Protein AF-A0A524I138-F1 (afdb_monomer_lite)

Structure (mmCIF, N/CA/C/O backbone):
data_AF-A0A524I138-F1
#
_entry.id   AF-A0A524I138-F1
#
loop_
_atom_site.group_PDB
_atom_site.id
_atom_site.type_symbol
_atom_site.label_atom_id
_atom_site.label_alt_id
_atom_site.label_comp_id
_atom_site.label_asym_id
_atom_site.label_entity_id
_atom_site.label_seq_id
_atom_site.pdbx_PDB_ins_code
_atom_site.Cartn_x
_atom_site.Cartn_y
_atom_site.Cartn_z
_atom_site.occupancy
_atom_site.B_iso_or_equiv
_atom_site.auth_seq_id
_atom_site.auth_comp_id
_atom_site.auth_asym_id
_atom_site.auth_atom_id
_atom_site.pdbx_PDB_model_num
ATOM 1 N N . MET A 1 1 ? 28.355 38.188 11.238 1.00 37.41 1 MET A N 1
ATOM 2 C CA . MET A 1 1 ? 28.519 38.901 12.523 1.00 37.41 1 MET A CA 1
ATOM 3 C C . MET A 1 1 ? 27.249 39.719 12.765 1.00 37.41 1 MET A C 1
ATOM 5 O O . MET A 1 1 ? 27.126 40.806 12.220 1.00 37.41 1 MET A O 1
ATOM 9 N N . CYS A 1 2 ? 26.261 39.169 13.474 1.00 32.38 2 CYS A N 1
ATOM 10 C CA . CYS A 1 2 ? 24.990 39.846 13.776 1.00 32.38 2 CYS A CA 1
ATOM 11 C C . CYS A 1 2 ? 24.872 39.985 15.302 1.00 32.38 2 CYS A C 1
ATOM 13 O O . CYS A 1 2 ? 24.999 38.965 15.979 1.00 32.38 2 CYS A O 1
ATOM 15 N N . PRO A 1 3 ? 24.703 41.198 15.861 1.00 44.16 3 PRO A N 1
ATOM 16 C CA . PRO A 1 3 ? 24.706 41.389 17.306 1.00 44.16 3 PRO A CA 1
ATOM 17 C C . PRO A 1 3 ? 23.316 41.209 17.940 1.00 44.16 3 PRO A C 1
ATOM 19 O O . PRO A 1 3 ? 22.308 41.686 17.419 1.00 44.16 3 PRO A O 1
ATOM 22 N N . ASP A 1 4 ? 23.328 40.556 19.104 1.00 37.34 4 ASP A N 1
ATOM 23 C CA . ASP A 1 4 ? 22.267 40.454 20.115 1.00 37.34 4 ASP A CA 1
ATOM 24 C C . ASP A 1 4 ? 21.829 41.855 20.599 1.00 37.34 4 ASP A C 1
ATOM 26 O O . ASP A 1 4 ? 22.665 42.716 20.891 1.00 37.34 4 ASP A O 1
ATOM 30 N N . ARG A 1 5 ? 20.516 42.082 20.712 1.00 40.66 5 ARG A N 1
ATOM 31 C CA . ARG A 1 5 ? 19.938 43.178 21.501 1.00 40.66 5 ARG A CA 1
ATOM 32 C C . ARG A 1 5 ? 18.732 42.670 22.277 1.00 40.66 5 ARG A C 1
ATOM 34 O O . ARG A 1 5 ? 17.593 42.725 21.819 1.00 40.66 5 ARG A O 1
ATOM 41 N N . ARG A 1 6 ? 19.011 42.243 23.503 1.00 40.44 6 ARG A N 1
ATOM 42 C CA . ARG A 1 6 ? 18.052 42.189 24.601 1.00 40.44 6 ARG A CA 1
ATOM 43 C C . ARG A 1 6 ? 17.565 43.587 25.006 1.00 40.44 6 ARG A C 1
ATOM 45 O O . ARG A 1 6 ? 18.358 44.497 25.226 1.00 40.44 6 ARG A O 1
ATOM 52 N N . ASP A 1 7 ? 16.248 43.638 25.177 1.00 38.06 7 ASP A N 1
ATOM 53 C CA . ASP A 1 7 ? 15.507 44.312 26.245 1.00 38.06 7 ASP A CA 1
ATOM 54 C C . ASP A 1 7 ? 15.391 45.849 26.229 1.00 38.06 7 ASP A C 1
ATOM 56 O O . ASP A 1 7 ? 16.354 46.584 26.459 1.00 38.06 7 ASP A O 1
ATOM 60 N N . ARG A 1 8 ? 14.151 46.323 26.025 1.00 41.25 8 ARG A N 1
ATOM 61 C CA . ARG A 1 8 ? 13.541 47.456 26.744 1.00 41.25 8 ARG A CA 1
ATOM 62 C C . ARG A 1 8 ? 12.109 47.694 26.258 1.00 41.25 8 ARG A C 1
ATOM 64 O O . ARG A 1 8 ? 11.909 48.042 25.099 1.00 41.25 8 ARG A O 1
ATOM 71 N N . GLY A 1 9 ? 11.130 47.625 27.164 1.00 33.03 9 GLY A N 1
ATOM 72 C CA . GLY A 1 9 ? 9.856 48.331 26.963 1.00 33.03 9 GLY A CA 1
ATOM 73 C C . GLY A 1 9 ? 8.603 47.676 27.534 1.00 33.03 9 GLY A C 1
ATOM 74 O O . GLY A 1 9 ? 7.664 47.408 26.795 1.00 33.03 9 GLY A O 1
ATOM 75 N N . ARG A 1 10 ? 8.556 47.459 28.850 1.00 39.03 10 ARG A N 1
ATOM 76 C CA . ARG A 1 10 ? 7.329 47.138 29.590 1.00 39.03 10 ARG A CA 1
ATOM 77 C C . ARG A 1 10 ? 6.726 48.443 30.115 1.00 39.03 10 ARG A C 1
ATOM 79 O O . ARG A 1 10 ? 7.342 49.043 30.989 1.00 39.03 10 ARG A O 1
ATOM 86 N N . GLN A 1 11 ? 5.554 48.865 29.634 1.00 43.59 11 GLN A N 1
ATOM 87 C CA . GLN A 1 11 ? 4.672 49.774 30.381 1.00 43.59 11 GLN A CA 1
ATOM 88 C C . GLN A 1 11 ? 3.197 49.391 30.213 1.00 43.59 11 GLN A C 1
ATOM 90 O O . GLN A 1 11 ? 2.688 49.205 29.111 1.00 43.59 11 GLN A O 1
ATOM 95 N N . ASP A 1 12 ? 2.576 49.245 31.380 1.00 37.09 12 ASP A N 1
ATOM 96 C CA . ASP A 1 12 ? 1.189 48.933 31.694 1.00 37.09 12 ASP A CA 1
ATOM 97 C C . ASP A 1 12 ? 0.162 49.896 31.088 1.00 37.09 12 ASP A C 1
ATOM 99 O O . ASP A 1 12 ? 0.291 51.109 31.230 1.00 37.09 12 ASP A O 1
ATOM 103 N N . LEU A 1 13 ? -0.972 49.351 30.636 1.00 41.06 13 LEU A N 1
ATOM 104 C CA . LEU A 1 13 ? -2.266 50.024 30.777 1.00 41.06 13 LEU A CA 1
ATOM 105 C C . LEU A 1 13 ? -3.331 49.034 31.272 1.00 41.06 13 LEU A C 1
ATOM 107 O O . LEU A 1 13 ? -3.880 48.219 30.536 1.00 41.06 13 LEU A O 1
ATOM 111 N N . ARG A 1 14 ? -3.624 49.138 32.573 1.00 34.12 14 ARG A N 1
ATOM 112 C CA . ARG A 1 14 ? -4.795 48.562 33.243 1.00 34.12 14 ARG A CA 1
ATOM 113 C C . ARG A 1 14 ? -6.029 49.435 32.994 1.00 34.12 14 ARG A C 1
ATOM 115 O O . ARG A 1 14 ? -5.978 50.623 33.292 1.00 34.12 14 ARG A O 1
ATOM 122 N N . ARG A 1 15 ? -7.150 48.811 32.611 1.00 37.50 15 ARG A N 1
ATOM 123 C CA . ARG A 1 15 ? -8.565 49.039 33.031 1.00 37.50 15 ARG A CA 1
ATOM 124 C C . ARG A 1 15 ? -9.440 48.345 31.976 1.00 37.50 15 ARG A C 1
ATOM 126 O O . ARG A 1 15 ? -9.306 48.627 30.802 1.00 37.50 15 ARG A O 1
ATOM 133 N N . SER A 1 16 ? -10.304 47.390 32.302 1.00 37.53 16 SER A N 1
ATOM 134 C CA . SER A 1 16 ? -11.493 47.582 33.130 1.00 37.53 16 SER A CA 1
ATOM 135 C C . SER A 1 16 ? -12.063 46.220 33.554 1.00 37.53 16 SER A C 1
ATOM 137 O O . SER A 1 16 ? -12.195 45.313 32.738 1.00 37.53 1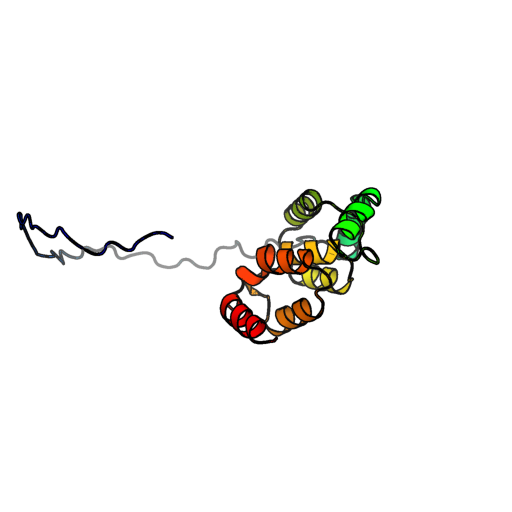6 SER A O 1
ATOM 139 N N . ARG A 1 17 ? -12.392 46.089 34.843 1.00 39.44 17 ARG A N 1
ATOM 140 C CA . ARG A 1 17 ? -13.114 44.958 35.442 1.00 39.44 17 ARG A CA 1
ATOM 141 C C . ARG A 1 17 ? -14.622 45.158 35.264 1.00 39.44 17 ARG A C 1
ATOM 143 O O . ARG A 1 17 ? -15.092 46.263 35.520 1.00 39.44 17 ARG A O 1
ATOM 150 N N . ARG A 1 18 ? -15.354 44.087 34.940 1.00 42.25 18 ARG A N 1
ATOM 151 C CA . ARG A 1 18 ? -16.785 43.810 35.231 1.00 42.25 18 ARG A CA 1
ATOM 152 C C . ARG A 1 18 ? -17.097 42.450 34.574 1.00 42.25 18 ARG A C 1
ATOM 154 O O . ARG A 1 18 ? -16.910 42.354 33.375 1.00 42.25 18 ARG A O 1
ATOM 161 N N . GLY A 1 19 ? -17.505 41.357 35.213 1.00 33.59 19 GLY A N 1
ATOM 162 C CA . GLY A 1 19 ? -17.762 40.969 36.599 1.00 33.59 19 GLY A CA 1
ATOM 163 C C . GLY A 1 19 ? -18.038 39.447 36.610 1.00 33.59 19 GLY A C 1
ATOM 164 O O . GLY A 1 19 ? -18.403 38.886 35.580 1.00 33.59 19 GLY A O 1
ATOM 165 N N . CYS A 1 20 ? -17.809 38.781 37.743 1.00 31.05 20 CYS A N 1
ATOM 166 C CA . CYS A 1 20 ? -18.117 37.363 37.966 1.00 31.05 20 CYS A CA 1
ATOM 167 C C . CYS A 1 20 ? -19.591 37.183 38.368 1.00 31.05 20 CYS A C 1
ATOM 169 O O . CYS A 1 20 ? -20.049 37.941 39.217 1.00 31.05 20 CYS A O 1
ATOM 171 N N . HIS A 1 21 ? -20.288 36.168 37.848 1.00 35.94 21 HIS A N 1
ATOM 172 C CA . HIS A 1 21 ? -20.705 34.962 38.595 1.00 35.94 21 HIS A CA 1
ATOM 173 C C . HIS A 1 21 ? -21.516 34.019 37.671 1.00 35.94 21 HIS A C 1
ATOM 175 O O . HIS A 1 21 ? -22.268 34.514 36.831 1.00 35.94 21 HIS A O 1
ATOM 181 N N . PRO A 1 22 ? -21.373 32.685 37.797 1.00 43.16 22 PRO A N 1
ATOM 182 C CA . PRO A 1 22 ? -22.226 31.700 37.128 1.00 43.16 22 PRO A CA 1
ATOM 183 C C . PRO A 1 22 ? -23.648 31.689 37.705 1.00 43.16 22 PRO A C 1
ATOM 185 O O . PRO A 1 22 ? -23.820 31.838 38.915 1.00 43.16 22 PRO A O 1
ATOM 188 N N . ASP A 1 23 ? -24.645 31.456 36.853 1.00 38.09 23 ASP A N 1
ATOM 189 C CA . ASP A 1 23 ? -26.020 31.165 37.267 1.00 38.09 23 ASP A CA 1
ATOM 190 C C . ASP A 1 23 ? -26.365 29.753 36.777 1.00 38.09 23 ASP A C 1
ATOM 192 O O . ASP A 1 23 ? -26.646 29.514 35.599 1.00 38.09 23 ASP A O 1
ATOM 196 N N . GLN A 1 24 ? -26.187 28.795 37.684 1.00 41.62 24 GLN A N 1
ATOM 197 C CA . GLN A 1 24 ? -26.710 27.446 37.564 1.00 41.62 24 GLN A CA 1
ATOM 198 C C . GLN A 1 24 ? -28.116 27.432 38.163 1.00 41.62 24 GLN A C 1
ATOM 200 O O . GLN A 1 24 ? -28.347 27.953 39.249 1.00 41.62 24 GLN A O 1
ATOM 205 N N . ASP A 1 25 ? -28.980 26.688 37.481 1.00 33.62 25 ASP A N 1
ATOM 206 C CA . ASP A 1 25 ? -30.131 25.994 38.046 1.00 33.62 25 ASP A CA 1
ATOM 207 C C . ASP A 1 25 ? -31.477 26.745 38.078 1.00 33.62 25 ASP A C 1
ATOM 209 O O . ASP A 1 25 ? -31.893 27.390 39.044 1.00 33.62 25 ASP A O 1
ATOM 213 N N . ARG A 1 26 ? -32.252 26.549 37.003 1.00 39.75 26 ARG A N 1
ATOM 214 C CA . ARG A 1 26 ? -33.712 26.617 37.075 1.00 39.75 26 ARG A CA 1
ATOM 215 C C . ARG A 1 26 ? -34.350 25.475 36.284 1.00 39.75 26 ARG A C 1
ATOM 217 O O . ARG A 1 26 ? -34.820 25.668 35.170 1.00 39.75 26 ARG A O 1
ATOM 224 N N . ARG A 1 27 ? -34.444 24.334 36.970 1.00 35.44 27 ARG A N 1
ATOM 225 C CA . ARG A 1 27 ? -35.661 23.516 37.115 1.00 35.44 27 ARG A CA 1
ATOM 226 C C . ARG A 1 27 ? -36.271 22.924 35.842 1.00 35.44 27 ARG A C 1
ATOM 228 O O . ARG A 1 27 ? -37.020 23.573 35.117 1.00 35.44 27 ARG A O 1
ATOM 235 N N . GLU A 1 28 ? -36.057 21.617 35.714 1.00 35.41 28 GLU A N 1
ATOM 236 C CA . GLU A 1 28 ? -37.124 20.614 35.856 1.00 35.41 28 GLU A CA 1
ATOM 237 C C . GLU A 1 28 ? -38.527 21.031 35.380 1.00 35.41 28 GLU A C 1
ATOM 239 O O . GLU A 1 28 ? -39.272 21.730 36.072 1.00 35.41 28 GLU A O 1
ATOM 244 N N . ARG A 1 29 ? -38.915 20.488 34.225 1.00 36.75 29 ARG A N 1
ATOM 245 C CA . ARG A 1 29 ? -40.279 20.035 33.916 1.00 36.75 29 ARG A CA 1
ATOM 246 C C . ARG A 1 29 ? -40.171 18.975 32.817 1.00 36.75 29 ARG A C 1
ATOM 248 O O . ARG A 1 29 ? -39.746 19.274 31.711 1.00 36.75 29 ARG A O 1
ATOM 255 N N . LEU A 1 30 ? -40.269 17.708 33.216 1.00 33.94 30 LEU A N 1
ATOM 256 C CA . LEU A 1 30 ? -41.441 16.856 32.981 1.00 33.94 30 LEU A CA 1
ATOM 257 C C . LEU A 1 30 ? -41.734 16.656 31.492 1.00 33.94 30 LEU A C 1
ATOM 259 O O . LEU A 1 30 ? -42.400 17.490 30.901 1.00 33.94 30 LEU A O 1
ATOM 263 N N . HIS A 1 31 ? -41.304 15.518 30.945 1.00 35.72 31 HIS A N 1
ATOM 264 C CA . HIS A 1 31 ? -42.156 14.687 30.095 1.00 35.72 31 HIS A CA 1
ATOM 265 C C . HIS A 1 31 ? -41.692 13.229 30.202 1.00 35.72 31 HIS A C 1
ATOM 267 O O . HIS A 1 31 ? -40.680 12.817 29.643 1.00 35.72 31 HIS A O 1
ATOM 273 N N . GLU A 1 32 ? -42.447 12.484 31.001 1.00 35.81 32 GLU A N 1
ATOM 274 C CA . GLU A 1 32 ? -42.532 11.031 30.995 1.00 35.81 32 GLU A CA 1
ATOM 275 C C . GLU A 1 32 ? -43.109 10.539 29.655 1.00 35.81 32 GLU A C 1
ATOM 277 O O . GLU A 1 32 ? -43.981 11.193 29.077 1.00 35.81 32 GLU A O 1
ATOM 282 N N . GLY A 1 33 ? -42.693 9.344 29.224 1.00 37.56 33 GLY A N 1
ATOM 283 C CA . GLY A 1 33 ? -43.491 8.482 28.345 1.00 37.56 33 GLY A CA 1
ATOM 284 C C . GLY A 1 33 ? -42.796 7.992 27.072 1.00 37.56 33 GLY A C 1
ATOM 285 O O . GLY A 1 33 ? -42.146 8.769 26.385 1.00 37.56 33 GLY A O 1
ATOM 286 N N . LEU A 1 34 ? -43.061 6.718 26.734 1.00 42.22 34 LEU A N 1
ATOM 287 C CA . LEU A 1 34 ? -42.623 5.918 25.571 1.00 42.22 34 LEU A CA 1
ATOM 288 C C . LEU A 1 34 ? -41.323 5.133 25.839 1.00 42.22 34 LEU A C 1
ATOM 290 O O . LEU A 1 34 ? -40.225 5.588 25.554 1.00 42.22 34 LEU A O 1
ATOM 294 N N . SER A 1 35 ? -41.343 3.989 26.528 1.00 34.19 35 SER A N 1
ATOM 295 C CA . SER A 1 35 ? -42.044 2.732 26.193 1.00 34.19 35 SER A CA 1
ATOM 296 C C . SER A 1 35 ? -41.648 2.183 24.812 1.00 34.19 35 SER A C 1
ATOM 298 O O . SER A 1 35 ? -42.101 2.672 23.785 1.00 34.19 35 SER A O 1
ATOM 300 N N . SER A 1 36 ? -40.827 1.126 24.839 1.00 40.56 36 SER A N 1
ATOM 301 C CA . SER A 1 36 ? -40.678 0.062 23.830 1.00 40.56 36 SER A CA 1
ATOM 302 C C . SER A 1 36 ? -40.420 0.458 22.364 1.00 40.56 36 SER A C 1
ATOM 304 O O . SER A 1 36 ? -41.344 0.500 21.556 1.00 40.56 36 SER A O 1
ATOM 306 N N . PHE A 1 37 ? -39.146 0.557 21.975 1.00 47.03 37 PHE A N 1
ATOM 307 C CA . PHE A 1 37 ? -38.724 0.246 20.605 1.00 47.03 37 PHE A CA 1
ATOM 308 C C . PHE A 1 37 ? -38.057 -1.132 20.609 1.00 47.03 37 PHE A C 1
ATOM 310 O O . PHE A 1 37 ? -36.915 -1.285 21.038 1.00 47.03 37 PHE A O 1
ATOM 317 N N . GLY A 1 38 ? -38.803 -2.154 20.182 1.00 49.47 38 GLY A N 1
ATOM 318 C CA . GLY A 1 38 ? -38.220 -3.441 19.807 1.00 49.47 38 GLY A CA 1
ATOM 319 C C . GLY A 1 38 ? -37.273 -3.279 18.607 1.00 49.47 38 GLY A C 1
ATOM 320 O O . GLY A 1 38 ? -37.350 -2.268 17.902 1.00 49.47 38 GLY A O 1
ATOM 321 N N . PRO A 1 39 ? -36.370 -4.242 18.357 1.00 48.19 39 PRO A N 1
ATOM 322 C CA . PRO A 1 39 ? -35.472 -4.170 17.215 1.00 48.19 39 PRO A CA 1
ATOM 323 C C . PRO A 1 39 ? -36.293 -4.146 15.920 1.00 48.19 39 PRO A C 1
ATOM 325 O O . PRO A 1 39 ? -37.101 -5.034 15.651 1.00 48.19 39 PRO A O 1
ATOM 328 N N . SER A 1 40 ? -36.100 -3.082 15.143 1.00 41.78 40 SER A N 1
ATOM 329 C CA . SER A 1 40 ? -36.681 -2.897 13.815 1.00 41.78 40 SER A CA 1
ATOM 330 C C . SER A 1 40 ? -36.315 -4.074 12.889 1.00 41.78 40 SER A C 1
ATOM 332 O O . SER A 1 40 ? -35.180 -4.554 12.954 1.00 41.78 40 SER A O 1
ATOM 334 N N . PRO A 1 41 ? -37.210 -4.508 11.979 1.00 45.31 41 PRO A N 1
ATOM 335 C CA . PRO A 1 41 ? -36.985 -5.588 11.007 1.00 45.31 41 PRO A CA 1
ATOM 336 C C . PRO A 1 41 ? -35.984 -5.225 9.885 1.00 45.31 41 PRO A C 1
ATOM 338 O O . PRO A 1 41 ? -36.039 -5.777 8.794 1.00 45.31 41 PRO A O 1
ATOM 341 N N . PHE A 1 42 ? -35.050 -4.308 10.146 1.00 39.47 42 PHE A N 1
ATOM 342 C CA . PHE A 1 42 ? -33.927 -3.961 9.267 1.00 39.47 42 PHE A CA 1
ATOM 343 C C . PHE A 1 42 ? -32.682 -4.828 9.512 1.00 39.47 42 PHE A C 1
ATOM 345 O O . PHE A 1 42 ? -31.595 -4.513 9.034 1.00 39.47 42 PHE A O 1
ATOM 352 N N . TYR A 1 43 ? -32.818 -5.936 10.241 1.00 49.34 43 TYR A N 1
ATOM 353 C CA . TYR A 1 43 ? -31.883 -7.040 10.080 1.00 49.34 43 TYR A CA 1
ATOM 354 C C . TYR A 1 43 ? -32.269 -7.814 8.819 1.00 49.34 43 TYR A C 1
ATOM 356 O O . TYR A 1 43 ? -33.437 -8.148 8.637 1.00 49.34 43 TYR A O 1
ATOM 364 N N . LEU A 1 44 ? -31.256 -8.172 8.027 1.00 44.56 44 LEU A N 1
ATOM 365 C CA . LEU A 1 44 ? -31.305 -9.188 6.970 1.00 44.56 44 LEU A CA 1
ATOM 366 C C . LEU A 1 44 ? -31.607 -8.707 5.536 1.00 44.56 44 LEU A C 1
ATOM 368 O O . LEU A 1 44 ? -32.380 -9.332 4.817 1.00 44.56 44 LEU A O 1
ATOM 372 N N . PHE A 1 45 ? -30.889 -7.685 5.055 1.00 40.56 45 PHE A N 1
ATOM 373 C CA . PHE A 1 45 ? -30.499 -7.680 3.638 1.00 40.56 45 PHE A CA 1
ATOM 374 C C . PHE A 1 45 ? -29.125 -8.340 3.539 1.00 40.56 45 PHE A C 1
ATOM 376 O O . PHE A 1 45 ? -28.093 -7.740 3.829 1.00 40.56 45 PHE A O 1
ATOM 383 N N . ILE A 1 46 ? -29.154 -9.637 3.254 1.00 54.81 46 ILE A N 1
ATOM 384 C CA . ILE A 1 46 ? -27.997 -10.512 3.103 1.00 54.81 46 ILE A CA 1
ATOM 385 C C . ILE A 1 46 ? -26.937 -9.823 2.234 1.00 54.81 46 ILE A C 1
ATOM 387 O O . ILE A 1 46 ? -27.165 -9.505 1.068 1.00 54.81 46 ILE A O 1
ATOM 391 N N . HIS A 1 47 ? -25.781 -9.589 2.856 1.00 53.25 47 HIS A N 1
ATOM 392 C CA . HIS A 1 47 ? -24.515 -9.285 2.216 1.00 53.25 47 HIS A CA 1
ATOM 393 C C . HIS A 1 47 ? -24.204 -10.339 1.152 1.00 53.25 47 HIS A C 1
ATOM 395 O O . HIS A 1 47 ? -23.791 -11.453 1.462 1.00 53.25 47 HIS A O 1
ATOM 401 N N . LEU A 1 48 ? -24.338 -9.941 -0.106 1.00 49.91 48 LEU A N 1
ATOM 402 C CA . LEU A 1 48 ? -23.448 -10.401 -1.160 1.00 49.91 48 LEU A CA 1
ATOM 403 C C . LEU A 1 48 ? -22.679 -9.179 -1.670 1.00 49.91 48 LEU A C 1
ATOM 405 O O . LEU A 1 48 ? -22.759 -8.804 -2.836 1.00 49.91 48 LEU A O 1
ATOM 409 N N . SER A 1 49 ? -21.985 -8.490 -0.761 1.00 53.53 49 SER A N 1
ATOM 410 C CA . SER A 1 49 ? -20.960 -7.534 -1.165 1.00 53.53 49 SER A CA 1
ATOM 411 C C . SER A 1 49 ? -19.868 -8.366 -1.824 1.00 53.53 49 SER A C 1
ATOM 413 O O . SER A 1 49 ? -19.159 -9.093 -1.133 1.00 53.53 49 SER A O 1
ATOM 415 N N . SER A 1 50 ? -19.801 -8.354 -3.154 1.00 61.56 50 SER A N 1
ATOM 416 C CA . SER A 1 50 ? -18.712 -9.000 -3.883 1.00 61.56 50 SER A CA 1
ATOM 417 C C . SER A 1 50 ? -17.420 -8.288 -3.491 1.00 61.56 50 SER A C 1
ATOM 419 O O . SER A 1 50 ? -17.117 -7.226 -4.028 1.00 61.56 50 SER A O 1
ATOM 421 N N . THR A 1 51 ? -16.701 -8.817 -2.502 1.00 84.62 51 THR A N 1
ATOM 422 C CA . THR A 1 51 ? -15.366 -8.335 -2.149 1.00 84.62 51 THR A CA 1
ATOM 423 C C . THR A 1 51 ? -14.447 -8.586 -3.340 1.00 84.62 51 THR A C 1
ATOM 425 O O . THR A 1 51 ? -14.530 -9.632 -3.995 1.00 84.62 51 THR A O 1
ATOM 428 N N . MET A 1 52 ? -13.613 -7.603 -3.688 1.00 93.75 52 MET A N 1
ATOM 429 C CA . MET A 1 52 ? -12.681 -7.767 -4.801 1.00 93.75 52 MET A CA 1
ATOM 430 C C . MET A 1 52 ? -11.679 -8.864 -4.450 1.00 93.75 52 MET A C 1
ATOM 432 O O . MET A 1 52 ? -11.036 -8.811 -3.402 1.00 93.75 52 MET A O 1
ATOM 436 N N . ARG A 1 53 ? -11.538 -9.869 -5.319 1.00 96.38 53 ARG A N 1
ATOM 437 C CA . ARG A 1 53 ? -10.562 -10.934 -5.079 1.00 96.38 53 ARG A CA 1
ATOM 438 C C . ARG A 1 53 ? -9.139 -10.434 -5.365 1.00 96.38 53 ARG A C 1
ATOM 440 O O . ARG A 1 53 ? -8.964 -9.581 -6.240 1.00 96.38 53 ARG A O 1
ATOM 447 N N . PRO A 1 54 ? -8.105 -10.983 -4.703 1.00 97.00 54 PRO A N 1
ATOM 448 C CA . PRO A 1 54 ? -6.722 -10.570 -4.943 1.00 97.00 54 PRO A CA 1
ATOM 449 C C . PRO A 1 54 ? -6.275 -10.724 -6.404 1.00 97.00 54 PRO A C 1
ATOM 451 O O . PRO A 1 54 ? -5.596 -9.844 -6.924 1.00 97.00 54 PRO A O 1
ATOM 454 N N . ASP A 1 55 ? -6.689 -11.795 -7.092 1.00 97.69 55 ASP A N 1
ATOM 455 C CA . ASP A 1 55 ? -6.408 -12.013 -8.519 1.00 97.69 55 ASP A CA 1
ATOM 456 C C . ASP A 1 55 ? -6.994 -10.905 -9.399 1.00 97.69 55 ASP A C 1
ATOM 458 O O . ASP A 1 55 ? -6.346 -10.439 -10.334 1.00 97.69 55 ASP A O 1
ATOM 462 N N . GLU A 1 56 ? -8.194 -10.440 -9.062 1.00 98.12 56 GLU A N 1
ATOM 463 C CA . GLU A 1 56 ? -8.887 -9.384 -9.790 1.00 98.12 56 GLU A CA 1
ATOM 464 C C . GLU A 1 56 ? -8.224 -8.021 -9.563 1.00 98.12 56 GLU A C 1
ATOM 466 O O . GLU A 1 56 ? -7.955 -7.301 -10.523 1.00 98.12 56 GLU A O 1
ATOM 471 N N . ALA A 1 57 ? -7.863 -7.692 -8.319 1.00 98.12 57 ALA A N 1
ATOM 472 C CA . ALA A 1 57 ? -7.108 -6.475 -8.020 1.00 98.12 57 ALA A CA 1
ATOM 473 C C . ALA A 1 57 ? -5.743 -6.462 -8.736 1.00 98.12 57 ALA A C 1
ATOM 475 O O . ALA A 1 57 ? -5.357 -5.449 -9.324 1.00 98.12 57 ALA A O 1
ATOM 476 N N . MET A 1 58 ? -5.040 -7.599 -8.754 1.00 98.62 58 MET A N 1
ATOM 477 C CA . MET A 1 58 ? -3.783 -7.746 -9.491 1.00 98.62 58 MET A CA 1
ATOM 478 C C . MET A 1 58 ? -3.980 -7.619 -11.002 1.00 98.62 58 MET A C 1
ATOM 480 O O . MET A 1 58 ? -3.168 -6.973 -11.663 1.00 98.62 58 MET A O 1
ATOM 484 N N . HIS A 1 59 ? -5.050 -8.186 -11.563 1.00 98.56 59 HIS A N 1
ATOM 485 C CA . HIS A 1 59 ? -5.383 -8.012 -12.978 1.00 98.56 59 HIS A CA 1
ATOM 486 C C . HIS A 1 59 ? -5.583 -6.531 -13.319 1.00 98.56 59 HIS A C 1
ATOM 488 O O . HIS A 1 59 ? -4.962 -6.025 -14.249 1.00 98.56 59 HIS A O 1
ATOM 494 N N . ARG A 1 60 ? -6.369 -5.807 -12.511 1.00 98.44 60 ARG A N 1
ATOM 495 C CA . ARG A 1 60 ? -6.620 -4.369 -12.696 1.00 98.44 60 ARG A CA 1
ATOM 496 C C . ARG A 1 60 ? -5.343 -3.533 -12.608 1.00 98.44 60 ARG A C 1
ATOM 498 O O . ARG A 1 60 ? -5.190 -2.588 -13.374 1.00 98.44 60 ARG A O 1
ATOM 505 N N . LEU A 1 61 ? -4.417 -3.872 -11.708 1.00 98.69 61 LEU A N 1
ATOM 506 C CA . LEU A 1 61 ? -3.105 -3.218 -11.645 1.00 98.69 61 LEU A CA 1
ATOM 507 C C . LEU A 1 61 ? -2.272 -3.478 -12.907 1.00 98.69 61 LEU A C 1
ATOM 509 O O . LEU A 1 61 ? -1.665 -2.547 -13.428 1.00 98.69 61 LEU A O 1
ATOM 513 N N . ASN A 1 62 ? -2.274 -4.708 -13.425 1.00 98.50 62 ASN A N 1
ATOM 514 C CA . ASN A 1 62 ? -1.565 -5.042 -14.663 1.00 98.50 62 ASN A CA 1
ATOM 515 C C . ASN A 1 62 ? -2.155 -4.327 -15.890 1.00 98.50 62 ASN A C 1
ATOM 517 O O . ASN A 1 62 ? -1.401 -3.895 -16.753 1.00 98.50 62 ASN A O 1
ATOM 521 N N . GLU A 1 63 ? -3.476 -4.144 -15.962 1.00 98.56 63 GLU A N 1
ATOM 522 C CA . GLU A 1 63 ? -4.112 -3.366 -17.039 1.00 98.56 63 GLU A CA 1
ATOM 523 C C . GLU A 1 63 ? -3.718 -1.881 -17.022 1.00 98.56 63 GLU A C 1
ATOM 525 O O . GLU A 1 63 ? -3.736 -1.220 -18.058 1.00 98.56 63 GLU A O 1
ATOM 530 N N . LEU A 1 64 ? -3.366 -1.351 -15.849 1.00 98.44 64 LEU A N 1
ATOM 531 C CA . LEU A 1 64 ? -2.929 0.034 -15.666 1.00 98.44 64 LEU A CA 1
ATOM 532 C C . LEU A 1 64 ? -1.410 0.214 -15.815 1.00 98.44 64 LEU A C 1
ATOM 534 O O . LEU A 1 64 ? -0.942 1.352 -15.749 1.00 98.44 64 LEU A O 1
ATOM 538 N N . ALA A 1 65 ? -0.655 -0.878 -15.959 1.00 98.25 65 ALA A N 1
ATOM 539 C CA . ALA A 1 65 ? 0.800 -0.867 -15.964 1.00 98.25 65 ALA A CA 1
ATOM 540 C C . ALA A 1 65 ? 1.360 -0.107 -17.173 1.00 98.25 65 ALA A C 1
ATOM 542 O O . ALA A 1 65 ? 0.990 -0.365 -18.319 1.00 98.25 65 ALA A O 1
ATOM 543 N N . ASP A 1 66 ? 2.306 0.793 -16.911 1.00 98.00 66 ASP A N 1
ATOM 544 C CA . ASP A 1 66 ? 3.076 1.503 -17.925 1.00 98.00 66 ASP A CA 1
ATOM 545 C C . ASP A 1 66 ? 4.583 1.306 -17.672 1.00 98.00 66 ASP A C 1
ATOM 547 O O . ASP A 1 66 ? 5.205 2.045 -16.895 1.00 98.00 66 ASP A O 1
ATOM 551 N N . PRO A 1 67 ? 5.216 0.339 -18.364 1.00 97.31 67 PRO A N 1
ATOM 552 C CA . PRO A 1 67 ? 6.641 0.058 -18.211 1.00 97.31 67 PRO A CA 1
ATOM 553 C C . PRO A 1 67 ? 7.559 1.250 -18.519 1.00 97.31 67 PRO A C 1
ATOM 555 O O . PRO A 1 67 ? 8.717 1.258 -18.095 1.00 97.31 67 PRO A O 1
ATOM 558 N N . SER A 1 68 ? 7.081 2.273 -19.241 1.00 97.38 68 SER A N 1
ATOM 559 C CA . SER A 1 68 ? 7.884 3.466 -19.530 1.00 97.38 68 SER A CA 1
ATOM 560 C C . SER A 1 68 ? 8.211 4.278 -18.267 1.00 97.38 68 SER A C 1
ATOM 562 O O . SER A 1 68 ? 9.240 4.962 -18.224 1.00 97.38 68 SER A O 1
ATOM 564 N N . LEU A 1 69 ? 7.401 4.140 -17.208 1.00 97.06 69 LEU A N 1
ATOM 565 C CA . LEU A 1 69 ? 7.583 4.827 -15.927 1.00 97.06 69 LEU A CA 1
ATOM 566 C C . LEU A 1 69 ? 8.702 4.219 -15.066 1.00 97.06 69 LEU A C 1
ATOM 568 O O . LEU A 1 69 ? 9.270 4.919 -14.222 1.00 97.06 69 LEU A O 1
ATOM 572 N N . LEU A 1 70 ? 9.092 2.962 -15.318 1.00 97.62 70 LEU A N 1
ATOM 573 C CA . LEU A 1 70 ? 10.094 2.241 -14.521 1.00 97.62 70 LEU A CA 1
ATOM 574 C C . LEU A 1 70 ? 11.464 2.935 -14.533 1.00 97.62 70 LEU A C 1
ATOM 576 O O . LEU A 1 70 ? 12.127 3.035 -13.503 1.00 97.62 70 LEU A O 1
ATOM 580 N N . ASN A 1 71 ? 11.871 3.504 -15.671 1.00 97.00 71 ASN A N 1
ATOM 581 C CA . ASN A 1 71 ? 13.125 4.264 -15.761 1.00 97.00 71 ASN A CA 1
ATOM 582 C C . ASN A 1 71 ? 13.124 5.502 -14.850 1.00 97.00 71 ASN A C 1
ATOM 584 O O . ASN A 1 71 ? 14.163 5.891 -14.312 1.00 97.00 71 ASN A O 1
ATOM 588 N N . GLY A 1 72 ? 11.958 6.135 -14.686 1.00 96.69 72 GLY A N 1
ATOM 589 C CA . GLY A 1 72 ? 11.773 7.249 -13.764 1.00 96.69 72 GLY A CA 1
ATOM 590 C C . GLY A 1 72 ? 11.877 6.790 -12.313 1.00 96.69 72 GLY A C 1
ATOM 591 O O . GLY A 1 72 ? 12.626 7.385 -11.545 1.00 96.69 72 GLY A O 1
ATOM 592 N N . MET A 1 73 ? 11.196 5.699 -11.961 1.00 97.19 73 MET A N 1
ATOM 593 C CA . MET A 1 73 ? 11.237 5.109 -10.617 1.00 97.19 73 MET A CA 1
ATOM 594 C C . MET A 1 73 ? 12.665 4.735 -10.201 1.00 97.19 73 MET A C 1
ATOM 596 O O . MET A 1 73 ? 13.137 5.166 -9.148 1.00 97.19 73 MET A O 1
ATOM 600 N N . ALA A 1 74 ? 13.399 4.039 -11.075 1.00 97.25 74 ALA A N 1
ATOM 601 C CA . ALA A 1 74 ? 14.782 3.642 -10.822 1.00 97.25 74 ALA A CA 1
ATOM 602 C C . ALA A 1 74 ? 15.704 4.850 -10.574 1.00 97.25 74 ALA A C 1
ATOM 604 O O . ALA A 1 74 ? 16.572 4.807 -9.702 1.00 97.25 74 ALA A O 1
ATOM 605 N N . ARG A 1 75 ? 15.487 5.968 -11.285 1.00 97.31 75 ARG A N 1
ATOM 606 C CA . ARG A 1 75 ? 16.240 7.217 -11.071 1.00 97.31 75 ARG A CA 1
ATOM 607 C C . ARG A 1 75 ? 16.061 7.778 -9.656 1.00 97.31 75 ARG A C 1
ATOM 609 O O . ARG A 1 75 ? 16.978 8.418 -9.151 1.00 97.31 75 ARG A O 1
ATOM 616 N N . TYR A 1 76 ? 14.914 7.536 -9.025 1.00 95.19 76 TYR A N 1
ATOM 617 C CA . TYR A 1 76 ? 14.619 7.945 -7.649 1.00 95.19 76 TYR A CA 1
ATOM 618 C C . TYR A 1 76 ? 14.965 6.874 -6.603 1.00 95.19 76 TYR A C 1
ATOM 620 O O . TYR A 1 76 ? 14.556 6.995 -5.449 1.00 95.19 76 TYR A O 1
ATOM 628 N N . GLY A 1 77 ? 15.719 5.838 -6.985 1.00 95.94 77 GLY A N 1
ATOM 629 C CA . GLY A 1 77 ? 16.153 4.779 -6.072 1.00 95.94 77 GLY A CA 1
ATOM 630 C C . GLY A 1 77 ? 15.039 3.817 -5.659 1.00 95.94 77 GLY A C 1
ATOM 631 O O . GLY A 1 77 ? 15.173 3.145 -4.641 1.00 95.94 77 GLY A O 1
ATOM 632 N N . ILE A 1 78 ? 13.944 3.755 -6.418 1.00 97.25 78 ILE A N 1
ATOM 633 C CA . ILE A 1 78 ? 12.868 2.786 -6.197 1.00 97.25 78 ILE A CA 1
ATOM 634 C C . ILE A 1 78 ? 13.231 1.491 -6.946 1.00 97.25 78 ILE A C 1
ATOM 636 O O . ILE A 1 78 ? 13.489 1.561 -8.153 1.00 97.25 78 ILE A O 1
ATOM 640 N N . PRO A 1 79 ? 13.274 0.319 -6.281 1.00 96.50 79 PRO A N 1
ATOM 641 C CA . PRO A 1 79 ? 13.492 -0.964 -6.942 1.00 96.50 79 PRO A CA 1
ATOM 642 C C . PRO A 1 79 ? 12.390 -1.265 -7.957 1.00 96.50 79 PRO A C 1
ATOM 644 O O . PRO A 1 79 ? 11.204 -1.104 -7.674 1.00 96.50 79 PRO A O 1
ATOM 647 N N . VAL A 1 80 ? 12.791 -1.707 -9.149 1.00 97.31 80 VAL A N 1
ATOM 648 C CA . VAL A 1 80 ? 11.877 -1.959 -10.277 1.00 97.31 80 VAL A CA 1
ATOM 649 C C . VAL A 1 80 ? 11.775 -3.432 -10.664 1.00 97.31 80 VAL A C 1
ATOM 651 O O 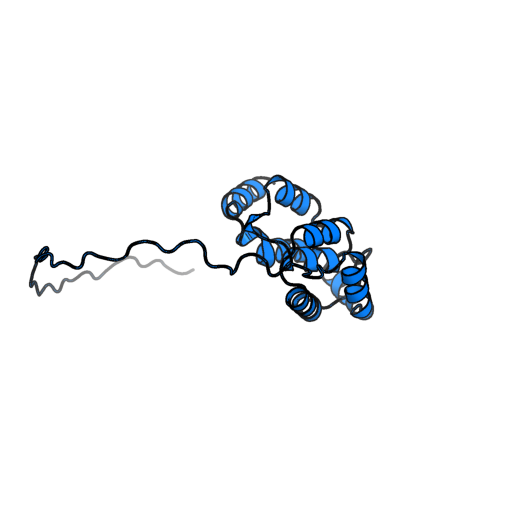. VAL A 1 80 ? 11.082 -3.767 -11.616 1.00 97.31 80 VAL A O 1
ATOM 654 N N . ASP A 1 81 ? 12.436 -4.326 -9.929 1.00 96.94 81 ASP A N 1
ATOM 655 C CA . ASP A 1 81 ? 12.402 -5.776 -10.152 1.00 96.94 81 ASP A CA 1
ATOM 656 C C . ASP A 1 81 ? 10.986 -6.358 -10.023 1.00 96.94 81 ASP A C 1
ATOM 658 O O . ASP A 1 81 ? 10.645 -7.322 -10.708 1.00 96.94 81 ASP A O 1
ATOM 662 N N . ARG A 1 82 ? 10.150 -5.746 -9.175 1.00 96.50 82 ARG A N 1
ATOM 663 C CA . ARG A 1 82 ? 8.745 -6.127 -8.949 1.00 96.50 82 ARG A CA 1
ATOM 664 C C . ARG A 1 82 ? 7.773 -4.958 -9.110 1.00 96.50 82 ARG A C 1
ATOM 666 O O . ARG A 1 82 ? 6.681 -4.993 -8.539 1.00 96.50 82 ARG A O 1
ATOM 673 N N . ALA A 1 83 ? 8.170 -3.919 -9.841 1.00 97.81 83 ALA A N 1
ATOM 674 C CA . ALA A 1 83 ? 7.312 -2.777 -10.136 1.00 97.81 83 ALA A CA 1
ATOM 675 C C . ALA A 1 83 ? 6.613 -2.948 -11.487 1.00 97.81 83 ALA A C 1
ATOM 677 O O . ALA A 1 83 ? 7.197 -3.440 -12.451 1.00 97.81 83 ALA A O 1
ATOM 678 N N . LEU A 1 84 ? 5.355 -2.522 -11.547 1.00 98.25 84 LEU A N 1
ATOM 679 C CA . LEU A 1 84 ? 4.532 -2.529 -12.754 1.00 98.25 84 LEU A CA 1
ATOM 680 C C . LEU A 1 84 ? 4.629 -1.203 -13.519 1.00 98.25 84 LEU A C 1
ATOM 682 O O . LEU A 1 84 ? 4.419 -1.176 -14.729 1.00 98.25 84 LEU A O 1
ATOM 686 N N . GLY A 1 85 ? 4.941 -0.105 -12.827 1.00 97.81 85 GLY A N 1
ATOM 687 C CA . GLY A 1 85 ? 4.892 1.242 -13.381 1.00 97.81 85 GLY A CA 1
ATOM 688 C C . GLY A 1 85 ? 3.464 1.781 -13.433 1.00 97.81 85 GLY A C 1
ATOM 689 O O . GLY A 1 85 ? 3.032 2.261 -14.474 1.00 97.81 85 GLY A O 1
ATOM 690 N N . VAL A 1 86 ? 2.704 1.693 -12.334 1.00 98.50 86 VAL A N 1
ATOM 691 C CA . VAL A 1 86 ? 1.370 2.327 -12.239 1.00 98.50 86 VAL A CA 1
ATOM 692 C C . VAL A 1 86 ? 1.484 3.652 -11.494 1.00 98.50 86 VAL A C 1
ATOM 694 O O . VAL A 1 86 ? 2.071 3.731 -10.416 1.00 98.50 86 VAL A O 1
ATOM 697 N N . SER A 1 87 ? 0.890 4.717 -12.032 1.00 97.56 87 SER A N 1
ATOM 698 C CA . SER A 1 87 ? 0.944 6.022 -11.371 1.00 97.56 87 SER A CA 1
ATOM 699 C C . SER A 1 87 ? 0.102 6.053 -10.086 1.00 97.56 87 SER A C 1
ATOM 701 O O . SER A 1 87 ? -1.002 5.506 -10.017 1.00 97.56 87 SER A O 1
ATOM 703 N N . LEU A 1 88 ? 0.567 6.782 -9.067 1.00 97.19 88 LEU A N 1
ATOM 704 C CA . LEU A 1 88 ? -0.157 6.922 -7.797 1.00 97.19 88 LEU A CA 1
ATOM 705 C C . LEU A 1 88 ? -1.614 7.427 -7.947 1.00 97.19 88 LEU A C 1
ATOM 707 O O . LEU A 1 88 ? -2.480 6.939 -7.216 1.00 97.19 88 LEU A O 1
ATOM 711 N N . PRO A 1 89 ? -1.951 8.360 -8.867 1.00 98.38 89 PRO A N 1
ATOM 712 C CA . PRO A 1 89 ? -3.345 8.723 -9.129 1.00 98.38 89 PRO A CA 1
ATOM 713 C C . PRO A 1 89 ? -4.222 7.545 -9.575 1.00 98.38 89 PRO A C 1
ATOM 715 O O . PRO A 1 89 ? -5.351 7.431 -9.099 1.00 98.38 89 PRO A O 1
ATOM 718 N N . GLN A 1 90 ? -3.711 6.657 -10.436 1.00 98.62 90 GLN A N 1
ATOM 719 C CA . GLN A 1 90 ? -4.436 5.460 -10.878 1.00 98.62 90 GLN A CA 1
ATOM 720 C C . GLN A 1 90 ? -4.637 4.479 -9.716 1.00 98.62 90 GLN A C 1
ATOM 722 O O . GLN A 1 90 ? -5.758 4.022 -9.506 1.00 98.62 90 GLN A O 1
ATOM 727 N N . ILE A 1 91 ? -3.600 4.238 -8.903 1.00 98.62 91 ILE A N 1
ATOM 728 C CA . ILE A 1 91 ? -3.696 3.377 -7.708 1.00 98.62 91 ILE A CA 1
ATOM 729 C C . ILE A 1 91 ? -4.750 3.926 -6.736 1.00 98.62 91 ILE A C 1
ATOM 731 O O . ILE A 1 91 ? -5.602 3.188 -6.250 1.00 98.62 91 ILE A O 1
ATOM 735 N N . ARG A 1 92 ? -4.754 5.243 -6.490 1.00 98.56 92 ARG A N 1
ATOM 736 C CA . ARG A 1 92 ? -5.764 5.899 -5.642 1.00 98.56 92 ARG A CA 1
ATOM 737 C C . ARG A 1 92 ? -7.171 5.817 -6.226 1.00 98.56 92 ARG A C 1
ATOM 739 O O . ARG A 1 92 ? -8.122 5.742 -5.455 1.00 98.56 92 ARG A O 1
ATOM 746 N N . SER A 1 93 ? -7.320 5.876 -7.549 1.00 98.50 93 SER A N 1
ATOM 747 C CA . SER A 1 93 ? -8.618 5.673 -8.200 1.00 98.50 93 SER A CA 1
ATOM 748 C C . SER A 1 93 ? -9.114 4.249 -7.970 1.00 98.50 93 SER A C 1
ATOM 750 O O . SER A 1 93 ? -10.228 4.071 -7.494 1.00 98.50 93 SER A O 1
ATOM 752 N N . LEU A 1 94 ? -8.259 3.251 -8.205 1.00 98.38 94 LEU A N 1
ATOM 753 C CA . LEU A 1 94 ? -8.589 1.846 -7.978 1.00 98.38 94 LEU A CA 1
ATOM 754 C C . LEU A 1 94 ? -8.939 1.571 -6.507 1.00 98.38 94 LEU A C 1
ATOM 756 O O . LEU A 1 94 ? -9.923 0.898 -6.223 1.00 98.38 94 LEU A O 1
ATOM 760 N N . ALA A 1 95 ? -8.195 2.150 -5.563 1.00 98.31 95 ALA A N 1
ATOM 761 C CA . ALA A 1 95 ? -8.495 2.024 -4.138 1.00 98.31 95 ALA A CA 1
ATOM 762 C C . ALA A 1 95 ? -9.877 2.588 -3.766 1.00 98.31 95 ALA A C 1
ATOM 764 O O . ALA A 1 95 ? -10.559 2.028 -2.912 1.00 98.31 95 ALA A O 1
ATOM 765 N N . LYS A 1 96 ? -10.309 3.687 -4.402 1.00 97.62 96 LYS A N 1
ATOM 766 C CA . LYS A 1 96 ? -11.654 4.247 -4.186 1.00 97.62 96 LYS A CA 1
ATOM 767 C C . LYS A 1 96 ? -12.747 3.310 -4.690 1.00 97.62 96 LYS A C 1
ATOM 769 O O . LYS A 1 96 ? -13.769 3.201 -4.022 1.00 97.62 96 LYS A O 1
ATOM 774 N N . ASP A 1 97 ? -12.523 2.659 -5.829 1.00 96.75 97 ASP A N 1
ATOM 775 C CA . ASP A 1 97 ? -13.473 1.704 -6.407 1.00 96.75 97 ASP A CA 1
ATOM 776 C C . ASP A 1 97 ? -13.605 0.444 -5.535 1.00 96.75 97 ASP A C 1
ATOM 778 O O . ASP A 1 97 ? -14.699 -0.091 -5.380 1.00 96.75 97 ASP A O 1
ATOM 782 N N . ILE A 1 98 ? -12.494 -0.013 -4.947 1.00 97.06 98 ILE A N 1
ATOM 783 C CA . ILE A 1 98 ? -12.448 -1.183 -4.058 1.00 97.06 98 ILE A CA 1
ATOM 784 C C . ILE A 1 98 ? -13.056 -0.872 -2.684 1.00 97.06 98 ILE A C 1
ATOM 786 O O . ILE A 1 98 ? -13.793 -1.684 -2.128 1.00 97.06 98 ILE A O 1
ATOM 790 N N . GLY A 1 99 ? -12.745 0.296 -2.120 1.00 96.88 99 GLY A N 1
ATOM 791 C CA . GLY A 1 99 ? -13.083 0.630 -0.741 1.00 96.88 99 GLY A CA 1
ATOM 792 C C . GLY A 1 99 ? -12.088 0.046 0.265 1.00 96.88 99 GLY A C 1
ATOM 793 O O . GLY A 1 99 ? -10.884 0.009 0.013 1.00 96.88 99 GLY A O 1
ATOM 794 N N . ARG A 1 100 ? -12.588 -0.342 1.444 1.00 97.12 100 ARG A N 1
ATOM 795 C CA . ARG A 1 100 ? -11.775 -0.866 2.550 1.00 97.12 100 ARG A CA 1
ATOM 796 C C . ARG A 1 100 ? -11.990 -2.365 2.718 1.00 97.12 100 ARG A C 1
ATOM 798 O O . ARG A 1 100 ? -13.132 -2.798 2.841 1.00 97.12 100 ARG A O 1
ATOM 805 N N . ASP A 1 101 ? -10.901 -3.122 2.749 1.00 98.00 101 ASP A N 1
ATOM 806 C CA . ASP A 1 101 ? -10.895 -4.570 2.946 1.00 98.00 101 ASP A CA 1
ATOM 807 C C . ASP A 1 101 ? -9.530 -5.021 3.497 1.00 98.00 101 ASP A C 1
ATOM 809 O O . ASP A 1 101 ? -8.531 -5.099 2.775 1.00 98.00 101 ASP A O 1
ATOM 813 N N . HIS A 1 102 ? -9.494 -5.325 4.797 1.00 98.06 102 HIS A N 1
ATOM 814 C CA . HIS A 1 102 ? -8.288 -5.783 5.491 1.00 98.06 102 HIS A CA 1
ATOM 815 C C . HIS A 1 102 ? -7.726 -7.107 4.941 1.00 98.06 102 HIS A C 1
ATOM 817 O O . HIS A 1 102 ? -6.510 -7.290 4.867 1.00 98.06 102 HIS A O 1
ATOM 823 N N . ALA A 1 103 ? -8.590 -8.041 4.526 1.00 97.62 103 ALA A N 1
ATOM 824 C CA . ALA A 1 103 ? -8.148 -9.340 4.018 1.00 97.62 103 ALA A CA 1
ATOM 825 C C . ALA A 1 103 ? -7.512 -9.202 2.628 1.00 97.62 103 ALA A C 1
ATOM 827 O O . ALA A 1 103 ? -6.474 -9.810 2.350 1.00 97.62 103 ALA A O 1
ATOM 828 N N . LEU A 1 104 ? -8.098 -8.359 1.774 1.00 98.38 104 LEU A N 1
ATOM 829 C CA . LEU A 1 104 ? -7.516 -8.009 0.483 1.00 98.38 104 LEU A CA 1
ATOM 830 C C . LEU A 1 104 ? -6.181 -7.276 0.650 1.00 98.38 104 LEU A C 1
ATOM 832 O O . LEU A 1 104 ? -5.226 -7.607 -0.050 1.00 98.38 104 LEU A O 1
ATOM 836 N N . ALA A 1 105 ? -6.089 -6.320 1.580 1.00 98.56 105 ALA A N 1
ATOM 837 C CA . ALA A 1 105 ? -4.845 -5.602 1.851 1.00 98.56 105 ALA A CA 1
ATOM 838 C C . ALA A 1 105 ? -3.702 -6.559 2.219 1.00 98.56 105 ALA A C 1
ATOM 840 O O . ALA A 1 105 ? -2.621 -6.484 1.630 1.00 98.56 105 ALA A O 1
ATOM 841 N N . ALA A 1 106 ? -3.958 -7.505 3.128 1.00 98.25 106 ALA A N 1
ATOM 842 C CA . ALA A 1 106 ? -2.985 -8.525 3.508 1.00 98.25 106 ALA A CA 1
ATOM 843 C C . ALA A 1 106 ? -2.563 -9.393 2.309 1.00 98.25 106 ALA A C 1
ATOM 845 O O . ALA A 1 106 ? -1.371 -9.623 2.094 1.00 98.25 106 ALA A O 1
ATOM 846 N N . ALA A 1 107 ? -3.522 -9.828 1.485 1.00 98.38 107 ALA A N 1
ATOM 847 C CA . ALA A 1 107 ? -3.237 -10.628 0.296 1.00 98.38 107 ALA A CA 1
ATOM 848 C C . ALA A 1 107 ? -2.396 -9.862 -0.740 1.00 98.38 107 ALA A C 1
ATOM 850 O O . ALA A 1 107 ? -1.442 -10.417 -1.284 1.00 98.38 107 ALA A O 1
ATOM 851 N N . LEU A 1 108 ? -2.713 -8.585 -0.984 1.00 98.56 108 LEU A N 1
ATOM 852 C CA . LEU A 1 108 ? -1.959 -7.702 -1.877 1.00 98.56 108 LEU A CA 1
ATOM 853 C C . LEU A 1 108 ? -0.534 -7.465 -1.372 1.00 98.56 108 LEU A C 1
ATOM 855 O O . LEU A 1 108 ? 0.407 -7.500 -2.164 1.00 98.56 108 LEU A O 1
ATOM 859 N N . TRP A 1 109 ? -0.358 -7.268 -0.064 1.00 98.50 109 TRP A N 1
ATOM 860 C CA . TRP A 1 109 ? 0.954 -7.021 0.531 1.00 98.50 109 TRP A CA 1
ATOM 861 C C . TRP A 1 109 ? 1.929 -8.184 0.295 1.00 98.50 109 TRP A C 1
ATOM 863 O O . TRP A 1 109 ? 3.057 -7.976 -0.165 1.00 98.50 109 TRP A O 1
ATOM 873 N N . VAL A 1 110 ? 1.457 -9.415 0.525 1.00 97.75 110 VAL A N 1
ATOM 874 C CA . VAL A 1 110 ? 2.234 -10.660 0.370 1.00 97.75 110 VAL A CA 1
ATOM 875 C C . VAL A 1 110 ? 2.675 -10.905 -1.077 1.00 97.75 110 VAL A C 1
ATOM 877 O O . VAL A 1 110 ? 3.668 -11.595 -1.310 1.00 97.75 110 VAL A O 1
ATOM 880 N N . THR A 1 111 ? 2.007 -10.306 -2.071 1.00 97.75 111 THR A N 1
ATOM 881 C CA . THR A 1 111 ? 2.440 -10.427 -3.474 1.00 97.75 111 THR A CA 1
ATOM 882 C C . THR A 1 111 ? 3.835 -9.861 -3.717 1.00 97.75 111 THR A C 1
ATOM 884 O O . THR A 1 111 ? 4.443 -10.200 -4.730 1.00 97.75 111 THR A O 1
ATOM 887 N N . GLY A 1 112 ? 4.334 -8.971 -2.849 1.00 97.31 112 GLY A N 1
ATOM 888 C CA . GLY A 1 112 ? 5.621 -8.292 -3.008 1.00 97.31 112 GLY A CA 1
ATOM 889 C C . GLY A 1 112 ? 5.711 -7.381 -4.237 1.00 97.31 112 GLY A C 1
ATOM 890 O O . GLY A 1 112 ? 6.790 -6.873 -4.526 1.00 97.31 112 GLY A O 1
ATOM 891 N N . VAL A 1 113 ? 4.617 -7.196 -4.983 1.00 98.31 113 VAL A N 1
ATOM 892 C CA . VAL A 1 113 ? 4.557 -6.272 -6.119 1.00 98.31 113 VAL A CA 1
ATOM 893 C C . VAL A 1 113 ? 4.429 -4.855 -5.579 1.00 98.31 113 VAL A C 1
ATOM 895 O O . VAL A 1 113 ? 3.617 -4.587 -4.692 1.00 98.31 113 VAL A O 1
ATOM 898 N N . HIS A 1 114 ? 5.240 -3.946 -6.109 1.00 98.31 114 HIS A N 1
ATOM 899 C CA . HIS A 1 114 ? 5.402 -2.601 -5.567 1.00 98.31 114 HIS A CA 1
ATOM 900 C C . HIS A 1 114 ? 4.069 -1.831 -5.493 1.00 98.31 114 HIS A C 1
ATOM 902 O O . HIS A 1 114 ? 3.649 -1.393 -4.420 1.00 98.31 114 HIS A O 1
ATOM 908 N N . GLU A 1 115 ? 3.332 -1.748 -6.599 1.00 98.56 115 GLU A N 1
ATOM 909 C CA . GLU A 1 115 ? 2.053 -1.036 -6.653 1.00 98.56 115 GLU A CA 1
ATOM 910 C C . GLU A 1 115 ? 0.920 -1.787 -5.945 1.00 98.56 115 GLU A C 1
ATOM 912 O O . GLU A 1 115 ? -0.016 -1.157 -5.451 1.00 98.56 115 GLU A O 1
ATOM 917 N N . ALA A 1 116 ? 1.024 -3.113 -5.810 1.00 98.62 116 ALA A N 1
ATOM 918 C CA . ALA A 1 116 ? 0.102 -3.894 -4.988 1.00 98.62 116 ALA A CA 1
ATOM 919 C C . ALA A 1 116 ? 0.278 -3.570 -3.499 1.00 98.62 116 ALA A C 1
ATOM 921 O O . ALA A 1 116 ? -0.711 -3.399 -2.789 1.00 98.62 116 ALA A O 1
ATOM 922 N N . ARG A 1 117 ? 1.521 -3.392 -3.032 1.00 98.50 117 ARG A N 1
ATOM 923 C CA . ARG A 1 117 ? 1.802 -2.914 -1.671 1.00 98.50 117 ARG A CA 1
ATOM 924 C C . ARG A 1 117 ? 1.299 -1.490 -1.460 1.00 98.50 117 ARG A C 1
ATOM 926 O O . ARG A 1 117 ? 0.680 -1.223 -0.435 1.00 98.50 117 ARG A O 1
ATOM 933 N N . MET A 1 118 ? 1.471 -0.591 -2.432 1.00 98.56 118 MET A N 1
ATOM 934 C CA . MET A 1 118 ? 0.864 0.745 -2.354 1.00 98.56 118 MET A CA 1
ATOM 935 C C . MET A 1 118 ? -0.662 0.669 -2.242 1.00 98.56 118 MET A C 1
ATOM 937 O O . MET A 1 118 ? -1.243 1.325 -1.375 1.00 98.56 118 MET A O 1
ATOM 941 N N . LEU A 1 119 ? -1.307 -0.155 -3.075 1.00 98.75 119 LEU A N 1
ATOM 942 C CA . LEU A 1 119 ? -2.751 -0.371 -3.034 1.00 98.75 119 LEU A CA 1
ATOM 943 C C . LEU A 1 119 ? -3.196 -0.936 -1.680 1.00 98.75 119 LEU A C 1
ATOM 945 O O . LEU A 1 119 ? -4.159 -0.424 -1.115 1.00 98.75 119 LEU A O 1
ATOM 949 N N . ALA A 1 120 ? -2.462 -1.905 -1.124 1.00 98.69 120 ALA A N 1
ATOM 950 C CA . ALA A 1 120 ? -2.724 -2.463 0.201 1.00 98.69 120 ALA A CA 1
ATOM 951 C C . ALA A 1 120 ? -2.819 -1.361 1.267 1.00 98.69 120 ALA A C 1
ATOM 953 O O . ALA A 1 120 ? -3.813 -1.304 1.981 1.00 98.69 120 ALA A O 1
ATOM 954 N N . THR A 1 121 ? -1.876 -0.408 1.309 1.00 98.56 121 THR A N 1
ATOM 955 C CA . THR A 1 121 ? -1.925 0.703 2.290 1.00 98.56 121 THR A CA 1
ATOM 956 C C . THR A 1 121 ? -3.171 1.588 2.173 1.00 98.56 121 THR A C 1
ATOM 958 O O . THR A 1 121 ? -3.570 2.232 3.142 1.00 98.56 121 THR A O 1
ATOM 961 N N . LEU A 1 122 ? -3.777 1.655 0.984 1.00 98.62 122 LEU A N 1
ATOM 962 C CA . LEU A 1 122 ? -4.954 2.478 0.708 1.00 98.62 122 LEU A CA 1
ATOM 963 C C . LEU A 1 122 ? -6.266 1.751 1.012 1.00 98.62 122 LEU A C 1
ATOM 965 O O . LEU A 1 122 ? -7.237 2.419 1.367 1.00 98.62 122 LEU A O 1
ATOM 969 N N . VAL A 1 123 ? -6.300 0.423 0.865 1.00 98.50 123 VAL A N 1
ATOM 970 C CA . VAL A 1 123 ? -7.508 -0.395 1.074 1.00 98.50 123 VAL A CA 1
ATOM 971 C C . VAL A 1 123 ? -7.561 -1.036 2.460 1.00 98.50 123 VAL A C 1
ATOM 973 O O . VAL A 1 123 ? -8.627 -1.464 2.882 1.00 98.50 123 VAL A O 1
ATOM 976 N N . ASP A 1 124 ? -6.459 -1.063 3.208 1.00 98.50 124 ASP A N 1
ATOM 977 C CA . ASP A 1 124 ? -6.447 -1.624 4.561 1.00 98.50 124 ASP A CA 1
ATOM 978 C C . ASP A 1 124 ? -7.313 -0.811 5.549 1.00 98.50 124 ASP A C 1
ATOM 980 O O . ASP A 1 124 ? -7.597 0.369 5.336 1.00 98.50 124 ASP A O 1
ATOM 984 N N . GLU A 1 125 ? -7.742 -1.434 6.643 1.00 98.25 125 GLU A N 1
ATOM 985 C CA . GLU A 1 125 ? -8.594 -0.872 7.690 1.00 98.25 125 GLU A CA 1
ATOM 986 C C . GLU A 1 125 ? -7.757 -0.508 8.931 1.00 98.25 125 GLU A C 1
ATOM 988 O O . GLU A 1 125 ? -7.372 -1.408 9.680 1.00 98.25 125 GLU A O 1
ATOM 993 N N . PRO A 1 126 ? -7.504 0.788 9.213 1.00 98.00 126 PRO A N 1
ATOM 994 C CA . PRO A 1 126 ? -6.594 1.201 10.288 1.00 98.00 126 PRO A CA 1
ATOM 995 C C . PRO A 1 126 ? -6.927 0.637 11.675 1.00 98.00 126 PRO A C 1
ATOM 997 O O . PRO A 1 126 ? -6.019 0.323 12.439 1.00 98.00 126 PRO A O 1
ATOM 1000 N N . ASP A 1 127 ? -8.213 0.464 11.989 1.00 97.62 127 ASP A N 1
ATOM 1001 C CA . ASP A 1 127 ? -8.670 -0.061 13.284 1.00 97.62 127 ASP A CA 1
ATOM 1002 C C . ASP A 1 127 ? -8.399 -1.565 13.463 1.00 97.62 127 ASP A C 1
ATOM 1004 O O . ASP A 1 127 ? -8.450 -2.075 14.582 1.00 97.62 127 ASP A O 1
ATOM 1008 N N . LYS A 1 128 ? -8.111 -2.286 12.371 1.00 97.69 128 LYS A N 1
ATOM 1009 C CA . LYS A 1 128 ? -7.760 -3.716 12.381 1.00 97.69 128 LYS A CA 1
ATOM 1010 C C . LYS A 1 128 ? -6.254 -3.957 12.310 1.00 97.69 128 LYS A C 1
ATOM 1012 O O . LYS A 1 128 ? -5.809 -5.071 12.582 1.00 97.69 128 LYS A O 1
ATOM 1017 N N . VAL A 1 129 ? -5.471 -2.932 11.970 1.00 98.00 129 VAL A N 1
ATOM 1018 C CA . VAL A 1 129 ? -4.018 -3.051 11.861 1.00 98.00 129 VAL A CA 1
ATOM 1019 C C . VAL A 1 129 ? -3.408 -3.299 13.234 1.00 98.00 129 VAL A C 1
ATOM 1021 O O . VAL A 1 129 ? -3.531 -2.496 14.161 1.00 98.00 129 VAL A O 1
ATOM 1024 N N . SER A 1 130 ? -2.716 -4.427 13.348 1.00 97.81 130 SER A N 1
ATOM 1025 C CA . SER A 1 130 ? -2.044 -4.837 14.577 1.00 97.81 130 SER A CA 1
ATOM 1026 C C . SER A 1 130 ? -0.581 -4.387 14.603 1.00 97.81 130 SER A C 1
ATOM 1028 O O . SER A 1 130 ? 0.044 -4.159 13.568 1.00 97.81 130 SER A O 1
ATOM 1030 N N . GLU A 1 131 ? 0.004 -4.306 15.797 1.00 97.56 131 GLU A N 1
ATOM 1031 C CA . GLU A 1 131 ? 1.438 -4.034 15.944 1.00 97.56 131 GLU A CA 1
ATOM 1032 C C . GLU A 1 131 ? 2.334 -5.059 15.220 1.00 97.56 131 GLU A C 1
ATOM 1034 O O . GLU A 1 131 ? 3.240 -4.625 14.506 1.00 97.56 131 GLU A O 1
ATOM 1039 N N . PRO A 1 132 ? 2.093 -6.385 15.320 1.00 97.88 132 PRO A N 1
ATOM 1040 C CA . PRO A 1 132 ? 2.854 -7.364 14.547 1.00 97.88 132 PRO A CA 1
ATOM 1041 C C . PRO A 1 132 ? 2.778 -7.132 13.037 1.00 97.88 132 PRO A C 1
ATOM 1043 O O . PRO A 1 132 ? 3.792 -7.253 12.358 1.00 97.88 132 PRO A O 1
ATOM 1046 N N . GLN A 1 133 ? 1.606 -6.753 12.515 1.00 98.06 133 GLN A N 1
ATOM 1047 C CA . GLN A 1 133 ? 1.459 -6.420 11.100 1.00 98.06 133 GLN A CA 1
ATOM 1048 C C . GLN A 1 133 ? 2.296 -5.191 10.729 1.00 98.06 133 GLN A C 1
ATOM 1050 O O . GLN A 1 133 ? 3.023 -5.238 9.744 1.00 98.06 133 GLN A O 1
ATOM 1055 N N . MET A 1 134 ? 2.233 -4.112 11.516 1.00 97.75 134 MET A N 1
ATOM 1056 C CA . MET A 1 134 ? 3.031 -2.907 11.257 1.00 97.75 134 MET A CA 1
ATOM 1057 C C . MET A 1 134 ? 4.530 -3.208 11.239 1.00 97.75 134 MET A C 1
ATOM 1059 O O . MET A 1 134 ? 5.221 -2.757 10.332 1.00 97.75 134 MET A O 1
ATOM 1063 N N . ASN A 1 135 ? 5.022 -3.988 12.205 1.00 97.25 135 ASN A N 1
ATOM 1064 C CA . ASN A 1 135 ? 6.429 -4.385 12.250 1.00 97.25 135 ASN A CA 1
ATOM 1065 C C . ASN A 1 135 ? 6.813 -5.223 11.020 1.00 97.25 135 ASN A C 1
ATOM 1067 O O . ASN A 1 135 ? 7.780 -4.889 10.348 1.00 97.25 135 ASN A O 1
ATOM 1071 N N . ALA A 1 136 ? 6.007 -6.232 10.665 1.00 97.06 136 ALA A N 1
ATOM 1072 C CA . ALA A 1 136 ? 6.255 -7.055 9.480 1.00 97.06 136 ALA A CA 1
ATOM 1073 C C . ALA A 1 136 ? 6.279 -6.226 8.184 1.00 97.06 136 ALA A C 1
ATOM 1075 O O . ALA A 1 136 ? 7.093 -6.470 7.300 1.00 97.06 136 ALA A O 1
ATOM 1076 N N . MET A 1 137 ? 5.413 -5.216 8.072 1.00 97.50 137 MET A N 1
ATOM 1077 C CA . MET A 1 137 ? 5.425 -4.302 6.931 1.00 97.50 137 MET A CA 1
ATOM 1078 C C . MET A 1 137 ? 6.703 -3.452 6.893 1.00 97.50 137 MET A C 1
ATOM 1080 O O . MET A 1 137 ? 7.299 -3.326 5.826 1.00 97.50 137 MET A O 1
ATOM 1084 N N . VAL A 1 138 ? 7.123 -2.882 8.029 1.00 96.44 138 VAL A N 1
ATOM 1085 C CA . VAL A 1 138 ? 8.340 -2.052 8.134 1.00 96.44 138 VAL A CA 1
ATOM 1086 C C . VAL A 1 138 ? 9.595 -2.844 7.772 1.00 96.44 138 VAL A C 1
ATOM 1088 O O . VAL A 1 138 ? 10.424 -2.340 7.015 1.00 96.44 138 VAL A O 1
ATOM 1091 N N . ASP A 1 139 ? 9.699 -4.093 8.229 1.00 95.62 139 ASP A N 1
ATOM 1092 C CA . ASP A 1 139 ? 10.824 -4.984 7.916 1.00 95.62 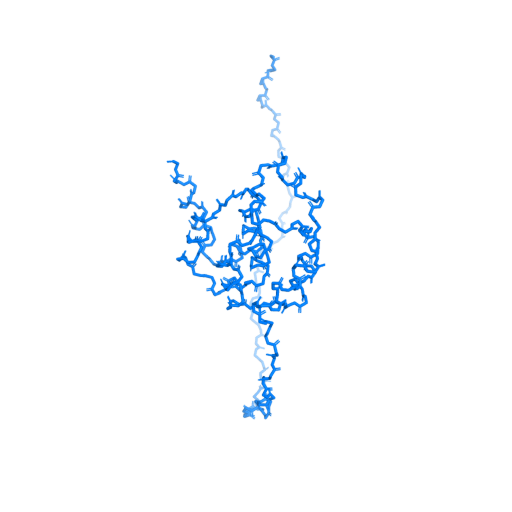139 ASP A CA 1
ATOM 1093 C C . ASP A 1 1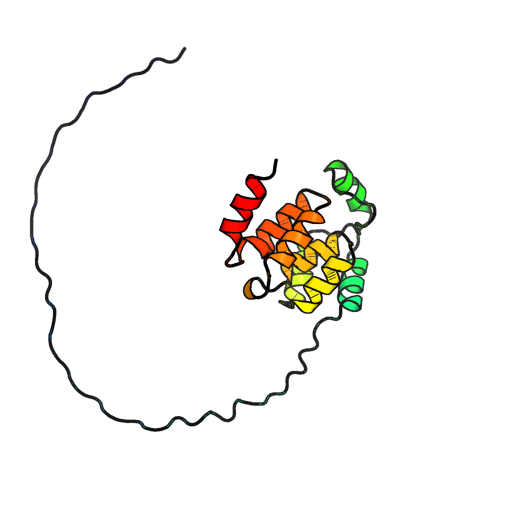39 ? 10.946 -5.280 6.406 1.00 95.62 139 ASP A C 1
ATOM 1095 O O . ASP A 1 139 ? 12.016 -5.635 5.912 1.00 95.62 139 ASP A O 1
ATOM 1099 N N . GLU A 1 140 ? 9.857 -5.112 5.648 1.00 95.69 140 GLU A N 1
ATOM 1100 C CA . GLU A 1 140 ? 9.785 -5.371 4.208 1.00 95.69 140 GLU A CA 1
ATOM 1101 C C . GLU A 1 140 ? 9.903 -4.110 3.330 1.00 95.69 140 GLU A C 1
ATOM 1103 O O . GLU A 1 140 ? 9.746 -4.199 2.101 1.00 95.69 140 GLU A O 1
ATOM 1108 N N . PHE A 1 141 ? 10.146 -2.931 3.914 1.00 94.69 141 PHE A N 1
ATOM 1109 C CA . PHE A 1 141 ? 10.293 -1.688 3.157 1.00 94.69 141 PHE A CA 1
ATOM 1110 C C . PHE A 1 141 ? 11.516 -1.740 2.237 1.00 94.69 141 PHE A C 1
ATOM 1112 O O . PHE A 1 141 ? 12.662 -1.703 2.671 1.00 94.69 141 PHE A O 1
ATOM 1119 N N . ALA A 1 142 ? 11.250 -1.777 0.931 1.00 91.56 142 ALA A N 1
ATOM 1120 C CA . ALA A 1 142 ? 12.280 -1.815 -0.105 1.00 91.56 142 ALA A CA 1
ATOM 1121 C C . ALA A 1 142 ? 12.645 -0.422 -0.652 1.00 91.56 142 ALA A C 1
ATOM 1123 O O . ALA A 1 142 ? 13.624 -0.280 -1.383 1.00 91.56 142 ALA A O 1
ATOM 1124 N N . SER A 1 143 ? 11.853 0.606 -0.335 1.00 95.06 143 SER A N 1
ATOM 1125 C CA . SER A 1 143 ? 12.013 1.959 -0.868 1.00 95.06 143 SER A CA 1
ATOM 1126 C C . SER A 1 143 ? 11.311 3.011 -0.009 1.00 95.06 143 SER A C 1
ATOM 1128 O O . SER A 1 143 ? 10.387 2.717 0.755 1.00 95.06 143 SER A O 1
ATOM 1130 N N . TRP A 1 144 ? 11.760 4.260 -0.150 1.00 96.56 144 TRP A N 1
ATOM 1131 C CA . TRP A 1 144 ? 11.248 5.407 0.607 1.00 96.56 144 TRP A CA 1
ATOM 1132 C C . TRP A 1 144 ? 9.764 5.687 0.333 1.00 96.56 144 TRP A C 1
ATOM 1134 O O . TRP A 1 144 ? 9.031 6.089 1.228 1.00 96.56 144 TRP A O 1
ATOM 1144 N N . ASP A 1 145 ? 9.292 5.428 -0.881 1.00 96.62 145 ASP A N 1
ATOM 1145 C CA . ASP A 1 145 ? 7.917 5.694 -1.292 1.00 96.62 145 ASP A CA 1
ATOM 1146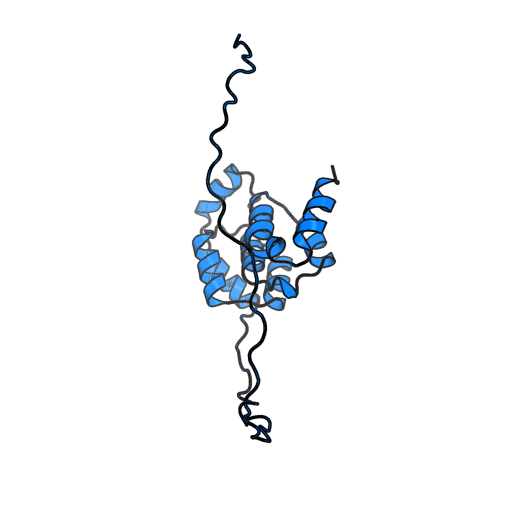 C C . ASP A 1 145 ? 6.908 4.689 -0.717 1.00 96.62 145 ASP A C 1
ATOM 1148 O O . ASP A 1 145 ? 5.790 5.084 -0.388 1.00 96.62 145 ASP A O 1
ATOM 1152 N N . ILE A 1 146 ? 7.290 3.420 -0.522 1.00 97.75 146 ILE A N 1
ATOM 1153 C CA . ILE A 1 146 ? 6.480 2.440 0.219 1.00 97.75 146 ILE A CA 1
ATOM 1154 C C . ILE A 1 146 ? 6.359 2.855 1.686 1.00 97.75 146 ILE A C 1
ATOM 1156 O O . ILE A 1 146 ? 5.253 2.814 2.231 1.00 97.75 146 ILE A O 1
ATOM 1160 N N . CYS A 1 147 ? 7.456 3.308 2.303 1.00 97.56 147 CYS A N 1
ATOM 1161 C CA . CYS A 1 147 ? 7.428 3.870 3.655 1.00 97.56 147 CYS A CA 1
ATOM 1162 C C . CYS A 1 147 ? 6.459 5.061 3.731 1.00 97.56 147 CYS A C 1
ATOM 1164 O O . CYS A 1 147 ? 5.555 5.075 4.570 1.00 97.56 147 CYS A O 1
ATOM 1166 N N . ASP A 1 148 ? 6.565 6.006 2.793 1.00 97.56 148 ASP A N 1
ATOM 1167 C CA . ASP A 1 148 ? 5.671 7.161 2.711 1.00 97.56 148 ASP A CA 1
ATOM 1168 C C . ASP A 1 148 ? 4.208 6.754 2.505 1.00 97.56 148 ASP A C 1
ATOM 1170 O O . ASP A 1 148 ? 3.323 7.330 3.144 1.00 97.56 148 ASP A O 1
ATOM 1174 N N . GLN A 1 149 ? 3.917 5.770 1.645 1.00 98.00 149 GLN A N 1
ATOM 1175 C CA . GLN A 1 149 ? 2.548 5.277 1.467 1.00 98.00 149 GLN A CA 1
ATOM 1176 C C . GLN A 1 149 ? 2.014 4.646 2.758 1.00 98.00 149 GLN A C 1
ATOM 1178 O O . GLN A 1 149 ? 0.898 4.967 3.167 1.00 98.00 149 GLN A O 1
ATOM 1183 N N . CYS A 1 150 ? 2.803 3.815 3.443 1.00 98.12 150 CYS A N 1
ATOM 1184 C CA . CYS A 1 150 ? 2.391 3.200 4.706 1.00 98.12 150 CYS A CA 1
ATOM 1185 C C . CYS A 1 150 ? 2.105 4.260 5.773 1.00 98.12 150 CYS A C 1
ATOM 1187 O O . CYS A 1 150 ? 1.032 4.256 6.379 1.00 98.12 150 CYS A O 1
ATOM 1189 N N . CYS A 1 151 ? 3.017 5.216 5.952 1.00 97.81 151 CYS A N 1
ATOM 1190 C CA . CYS A 1 151 ? 2.886 6.295 6.926 1.00 97.81 151 CYS A CA 1
ATOM 1191 C C . CYS A 1 151 ? 1.670 7.189 6.652 1.00 97.81 151 CYS A C 1
ATOM 1193 O O . CYS A 1 151 ? 0.890 7.476 7.565 1.00 97.81 151 CYS A O 1
ATOM 1195 N N . ASN A 1 152 ? 1.481 7.613 5.400 1.00 97.19 152 ASN A N 1
ATOM 1196 C CA . ASN A 1 152 ? 0.441 8.575 5.037 1.00 97.19 152 ASN A CA 1
ATOM 1197 C C . ASN A 1 152 ? -0.954 7.955 4.922 1.00 97.19 152 ASN A C 1
ATOM 1199 O O . ASN A 1 152 ? -1.939 8.607 5.294 1.00 97.19 152 ASN A O 1
ATOM 1203 N N . ASN A 1 153 ? -1.054 6.730 4.404 1.00 97.75 153 ASN A N 1
ATOM 1204 C CA . ASN A 1 153 ? -2.342 6.115 4.085 1.00 97.75 153 ASN A CA 1
ATOM 1205 C C . ASN A 1 153 ? -2.880 5.239 5.220 1.00 97.75 153 ASN A C 1
ATOM 1207 O O . ASN A 1 153 ? -4.100 5.131 5.350 1.00 97.75 153 ASN A O 1
ATOM 1211 N N . LEU A 1 154 ? -1.996 4.652 6.038 1.00 98.31 154 LEU A N 1
ATOM 1212 C CA . LEU A 1 154 ? -2.370 3.618 7.001 1.00 98.31 154 LEU A CA 1
ATOM 1213 C C . LEU A 1 154 ? -1.897 3.919 8.424 1.00 98.31 154 LEU A C 1
ATOM 1215 O O . LEU A 1 154 ? -2.717 4.165 9.305 1.00 98.31 154 LEU A O 1
ATOM 1219 N N . PHE A 1 155 ? -0.585 3.938 8.663 1.00 98.25 155 PHE A N 1
ATOM 1220 C CA . PHE A 1 155 ? -0.026 3.886 10.015 1.00 98.25 155 PHE A CA 1
ATOM 1221 C C . PHE A 1 155 ? -0.468 5.053 10.884 1.00 98.25 155 PHE A C 1
ATOM 1223 O O . PHE A 1 155 ? -0.890 4.820 12.012 1.00 98.25 155 PHE A O 1
ATOM 1230 N N . ARG A 1 156 ? -0.456 6.288 10.364 1.00 97.75 156 ARG A N 1
ATOM 1231 C CA . ARG A 1 156 ? -0.880 7.476 11.128 1.00 97.75 156 ARG A CA 1
ATOM 1232 C C . ARG A 1 156 ? -2.341 7.442 11.586 1.00 97.75 156 ARG A C 1
ATOM 1234 O O . ARG A 1 156 ? -2.718 8.240 12.437 1.00 97.75 156 ARG A O 1
ATOM 1241 N N . LEU A 1 157 ? -3.162 6.587 10.975 1.00 97.62 157 LEU A N 1
ATOM 1242 C CA . LEU A 1 157 ? -4.578 6.426 11.297 1.00 97.62 157 LEU A CA 1
ATOM 1243 C C . LEU A 1 157 ? -4.809 5.337 12.354 1.00 97.62 157 LEU A C 1
ATOM 1245 O O . LEU A 1 157 ? -5.930 5.192 12.826 1.00 97.62 157 LEU A O 1
ATOM 1249 N N . THR A 1 158 ? -3.774 4.578 12.727 1.00 97.75 158 THR A N 1
ATOM 1250 C CA . THR A 1 158 ? -3.879 3.517 13.736 1.00 97.75 158 THR A CA 1
ATOM 1251 C C . THR A 1 158 ? -3.798 4.087 15.161 1.00 97.75 158 THR A C 1
ATOM 1253 O O . THR A 1 158 ? -3.072 5.060 15.396 1.00 97.75 158 THR A O 1
ATOM 1256 N N . PRO A 1 159 ? -4.446 3.462 16.163 1.00 95.56 159 PRO A N 1
ATOM 1257 C CA . PRO A 1 159 ? -4.360 3.912 17.558 1.00 95.56 159 PRO A CA 1
ATOM 1258 C C . PRO A 1 159 ? -2.944 3.859 18.157 1.00 95.56 159 PRO A C 1
ATOM 1260 O O . PRO A 1 159 ? -2.638 4.576 19.108 1.00 95.56 159 PRO A O 1
ATOM 1263 N N . ILE A 1 160 ? -2.072 3.002 17.616 1.00 95.81 160 ILE A N 1
ATOM 1264 C CA . ILE A 1 160 ? -0.716 2.751 18.130 1.00 95.81 160 ILE A CA 1
ATOM 1265 C C . ILE A 1 160 ? 0.376 3.554 17.405 1.00 95.81 160 ILE A C 1
ATOM 1267 O O . ILE A 1 160 ? 1.547 3.451 17.777 1.00 95.81 160 ILE A O 1
ATOM 1271 N N . ALA A 1 161 ? 0.006 4.377 16.417 1.00 96.00 161 ALA A N 1
ATOM 1272 C CA . ALA A 1 161 ? 0.924 5.063 15.506 1.00 96.00 161 ALA A CA 1
ATOM 1273 C C . ALA A 1 161 ? 2.063 5.807 16.215 1.00 96.00 161 ALA A C 1
ATOM 1275 O O . ALA A 1 161 ? 3.232 5.621 15.887 1.00 96.00 161 ALA A O 1
ATOM 1276 N N . TRP A 1 162 ? 1.726 6.638 17.208 1.00 95.62 162 TRP A N 1
ATOM 1277 C CA . TRP A 1 162 ? 2.702 7.494 17.886 1.00 95.62 162 TRP A CA 1
ATOM 1278 C C . TRP A 1 162 ? 3.734 6.690 18.679 1.00 95.62 162 TRP A C 1
ATOM 1280 O O . TRP A 1 162 ? 4.928 6.973 18.618 1.00 95.62 162 TRP A O 1
ATOM 1290 N N . ARG A 1 163 ? 3.280 5.651 19.388 1.00 96.69 163 ARG A N 1
ATOM 1291 C CA . ARG A 1 163 ? 4.168 4.758 20.136 1.00 96.69 163 ARG A CA 1
ATOM 1292 C C . ARG A 1 163 ? 5.133 4.042 19.193 1.00 96.69 163 ARG A C 1
ATOM 1294 O O . ARG A 1 163 ? 6.324 4.009 19.477 1.00 96.69 163 ARG A O 1
ATOM 1301 N N . LYS A 1 164 ? 4.630 3.509 18.073 1.00 96.50 164 LYS A N 1
ATOM 1302 C CA . LYS A 1 164 ? 5.466 2.814 17.084 1.00 96.50 164 LYS A CA 1
ATOM 1303 C C . LYS A 1 164 ? 6.467 3.744 16.411 1.00 96.50 164 LYS A C 1
ATOM 1305 O O . LYS A 1 164 ? 7.619 3.366 16.268 1.00 96.50 164 LYS A O 1
ATOM 1310 N N . ALA A 1 165 ? 6.059 4.963 16.061 1.00 95.38 165 ALA A N 1
ATOM 1311 C CA . ALA A 1 165 ? 6.959 5.947 15.467 1.00 95.38 165 ALA A CA 1
ATOM 1312 C C . ALA A 1 165 ? 8.157 6.264 16.379 1.00 95.38 165 ALA A C 1
ATOM 1314 O O . ALA A 1 165 ? 9.284 6.319 15.893 1.00 95.38 165 ALA A O 1
ATOM 1315 N N . LEU A 1 166 ? 7.923 6.423 17.689 1.00 95.31 166 LEU A N 1
ATOM 1316 C CA . LEU A 1 166 ? 8.998 6.619 18.667 1.00 95.31 166 LEU A CA 1
ATOM 1317 C C . LEU A 1 166 ? 9.911 5.391 18.748 1.00 95.31 166 LEU A C 1
ATOM 1319 O O . LEU A 1 166 ? 11.115 5.521 18.564 1.00 95.31 166 LEU A O 1
ATOM 1323 N N . GLU A 1 167 ? 9.332 4.206 18.935 1.00 95.38 167 GLU A N 1
ATOM 1324 C CA . GLU A 1 167 ? 10.081 2.948 19.030 1.00 95.38 167 GLU A CA 1
ATOM 1325 C C . GLU A 1 167 ? 10.967 2.702 17.798 1.00 95.38 167 GLU A C 1
ATOM 1327 O O . GLU A 1 167 ? 12.145 2.391 17.927 1.00 95.38 167 GLU A O 1
ATOM 1332 N N . TRP A 1 168 ? 10.437 2.888 16.587 1.00 94.38 168 TRP A N 1
ATOM 1333 C CA . TRP A 1 168 ? 11.221 2.721 15.363 1.00 94.38 168 TRP A CA 1
ATOM 1334 C C . TRP A 1 168 ? 12.305 3.788 15.199 1.00 94.38 168 TRP A C 1
ATOM 1336 O O . TRP A 1 168 ? 13.352 3.493 14.637 1.00 94.38 168 TRP A O 1
ATOM 1346 N N . SER A 1 169 ? 12.096 5.007 15.706 1.00 92.69 169 SER A N 1
ATOM 1347 C CA . SER A 1 169 ? 13.104 6.074 15.635 1.00 92.69 169 SER A CA 1
ATOM 1348 C C . SER A 1 169 ? 14.296 5.880 16.581 1.00 92.69 169 SER A C 1
ATOM 1350 O O . SER A 1 169 ? 15.335 6.515 16.394 1.00 92.69 169 SER A O 1
ATOM 1352 N N . GLU A 1 170 ? 14.159 5.008 17.581 1.00 92.69 170 GLU A N 1
ATOM 1353 C CA . GLU A 1 170 ? 15.227 4.654 18.521 1.00 92.69 170 GLU A CA 1
ATOM 1354 C C . GLU A 1 170 ? 16.129 3.526 17.993 1.00 92.69 170 GLU A C 1
ATOM 1356 O O . GLU A 1 170 ? 17.248 3.355 18.478 1.00 92.69 170 GLU A O 1
ATOM 1361 N N . HIS A 1 171 ? 15.679 2.787 16.975 1.00 75.44 171 HIS A N 1
ATOM 1362 C CA . HIS A 1 171 ? 16.472 1.761 16.305 1.00 75.44 171 HIS A CA 1
ATOM 1363 C C . HIS A 1 171 ? 17.361 2.407 15.225 1.00 75.44 171 HIS A C 1
ATOM 1365 O O . HIS A 1 171 ? 16.908 2.669 14.111 1.00 75.44 171 HIS A O 1
ATOM 1371 N N . GLN A 1 172 ? 18.620 2.691 15.581 1.00 49.72 172 GLN A N 1
ATOM 1372 C CA . GLN A 1 172 ? 19.691 3.134 14.672 1.00 49.72 172 GLN A CA 1
ATOM 1373 C C . GLN A 1 172 ? 20.700 2.018 14.408 1.00 49.72 172 GLN A C 1
ATOM 1375 O O . GLN A 1 172 ? 21.070 1.324 15.383 1.00 49.72 172 GLN A O 1
#

Radius of gyration: 27.63 Å; chains: 1; bounding box: 72×62×58 Å

Foldseek 3Di:
DDDDDDDDDDDDDDDDDDDDDDDDDDDDDDDDDDDDDDDDPPPDPDDPPVQQDLVNLVVQLLVQFDPVQLVVCVVQVHDCPQERHHDPVSLLVSLVV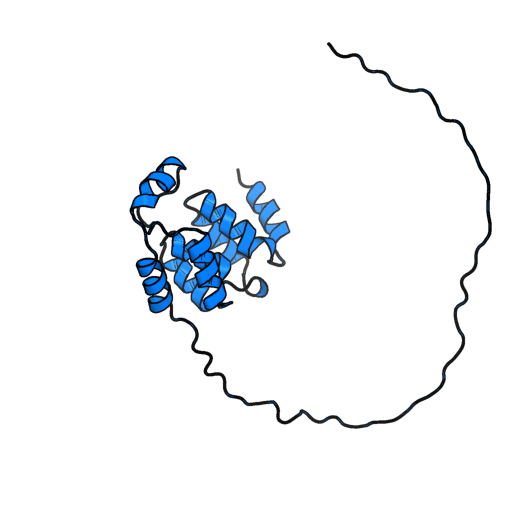NAADQVSLVVLCVVLRPSSLLSSLQRYDQAPDDPVNVVVQVVSDNDPVSVVSNLPRHLVSHPCNVVVVVVVVVVD

pLDDT: mean 80.43, std 25.96, range [31.05, 98.75]

Secondary structure (DSSP, 8-state):
-------------------------------------PPPS---------PPPHHHHHHHHHHT--GGGHHHHHHTT---TT-----HHHHHHHHHHH---HHHHHHHHHT--HHHHHHHHHHS-GGG--HHHHHHHHHT--SHHHHHHHHHHTGGGSTTHHHHHHHHHH--

Sequence (172 aa):
MCPDRRDRGRQDLRRSRRGCHPDQDRRERLHEGLSSFGPSPFYLFIHLSSTMRPDEAMHRLNELADPSLLNGMARYGIPVDRALGVSLPQIRSLAKDIGRDHALAAALWVTGVHEARMLATLVDEPDKVSEPQMNAMVDEFASWDICDQCCNNLFRLTPIAWRKALEWSEHQ